Protein AF-A0A7W1MAD1-F1 (afdb_monomer_lite)

pLDDT: mean 80.18, std 12.67, range [43.59, 95.69]

Structure (mmCIF, N/CA/C/O backbone):
data_AF-A0A7W1MAD1-F1
#
_entry.id   AF-A0A7W1MAD1-F1
#
loop_
_atom_site.group_PDB
_atom_site.id
_atom_site.type_symbol
_atom_site.label_atom_id
_atom_site.label_alt_id
_atom_site.label_comp_id
_atom_site.label_asym_id
_atom_site.label_entity_id
_atom_site.label_seq_id
_atom_site.pdbx_PDB_ins_code
_atom_site.Cartn_x
_atom_site.Cartn_y
_atom_site.Cartn_z
_atom_site.occupancy
_atom_site.B_iso_or_equiv
_atom_site.auth_seq_id
_atom_site.auth_comp_id
_atom_site.auth_asym_id
_atom_site.auth_atom_id
_atom_site.pdbx_PDB_model_num
ATOM 1 N N . MET A 1 1 ? -37.599 24.604 80.674 1.00 43.59 1 MET A N 1
ATOM 2 C CA . MET A 1 1 ? -37.233 23.285 81.234 1.00 43.59 1 MET A CA 1
ATOM 3 C C . MET A 1 1 ? -36.487 22.511 80.160 1.00 43.59 1 MET A C 1
ATOM 5 O O . MET A 1 1 ? -37.098 22.167 79.159 1.00 43.59 1 MET A O 1
ATOM 9 N N . SER A 1 2 ? -35.179 22.319 80.324 1.00 50.72 2 SER A N 1
ATOM 10 C CA . SER A 1 2 ? -34.312 21.621 79.364 1.00 50.72 2 SER A CA 1
ATOM 11 C C . SER A 1 2 ? -34.081 20.190 79.841 1.00 50.72 2 SER A C 1
ATOM 13 O O . SER A 1 2 ? -33.595 19.996 80.951 1.00 50.72 2 SER A O 1
ATOM 15 N N . THR A 1 3 ? -34.426 19.193 79.030 1.00 54.03 3 THR A N 1
ATOM 16 C CA . THR A 1 3 ? -34.160 17.778 79.325 1.00 54.03 3 THR A CA 1
ATOM 17 C C . THR A 1 3 ? -32.931 17.323 78.540 1.00 54.03 3 THR A C 1
ATOM 19 O O . THR A 1 3 ? -33.016 17.097 77.332 1.00 54.03 3 THR A O 1
ATOM 22 N N . SER A 1 4 ? -31.778 17.208 79.203 1.00 56.34 4 SER A N 1
ATOM 23 C CA . SER A 1 4 ? -30.585 16.569 78.640 1.00 56.34 4 SER A CA 1
ATOM 24 C C . SER A 1 4 ? -30.685 15.051 78.818 1.00 56.34 4 SER A C 1
ATOM 26 O O . SER A 1 4 ? -30.834 14.541 79.925 1.00 56.34 4 SER A O 1
ATOM 28 N N . SER A 1 5 ? -30.635 14.317 77.707 1.00 63.31 5 SER A N 1
ATOM 29 C CA . SER A 1 5 ? -30.549 12.853 77.719 1.00 63.31 5 SER A CA 1
ATOM 30 C C . SER A 1 5 ? -29.086 12.417 77.877 1.00 63.31 5 SER A C 1
ATOM 32 O O . SER A 1 5 ? -28.214 13.019 77.247 1.00 63.31 5 SER A O 1
ATOM 34 N N . PRO A 1 6 ? -28.778 11.378 78.672 1.00 59.84 6 PRO A N 1
ATOM 35 C CA . PRO A 1 6 ? -27.414 10.883 78.803 1.00 59.84 6 PRO A CA 1
ATOM 36 C C . PRO A 1 6 ? -27.016 10.095 77.546 1.00 59.84 6 PRO A C 1
ATOM 38 O O . PRO A 1 6 ? -27.557 9.025 77.265 1.00 59.84 6 PRO A O 1
ATOM 41 N N . HIS A 1 7 ? -26.052 10.614 76.782 1.00 59.97 7 HIS A N 1
ATOM 42 C CA . HIS A 1 7 ? -25.426 9.867 75.693 1.00 59.97 7 HIS A CA 1
ATOM 43 C C . HIS A 1 7 ? -24.651 8.677 76.270 1.00 59.97 7 HIS A C 1
ATOM 45 O O . HIS A 1 7 ? -23.641 8.831 76.954 1.00 59.97 7 HIS A O 1
ATOM 51 N N . LYS A 1 8 ? -25.142 7.470 75.985 1.00 60.06 8 LYS A N 1
ATOM 52 C CA . LYS A 1 8 ? -24.477 6.207 76.301 1.00 60.06 8 LYS A CA 1
ATOM 53 C C . LYS A 1 8 ? -23.199 6.117 75.459 1.00 60.06 8 LYS A C 1
ATOM 55 O O . LYS A 1 8 ? -23.271 5.906 74.251 1.00 60.06 8 LYS A O 1
ATOM 60 N N . ALA A 1 9 ? -22.040 6.327 76.078 1.00 63.19 9 ALA A N 1
ATOM 61 C CA . ALA A 1 9 ? -20.751 6.172 75.413 1.00 63.19 9 ALA A CA 1
ATOM 62 C C . ALA A 1 9 ? -20.555 4.693 75.040 1.00 63.19 9 ALA A C 1
ATOM 64 O O . ALA A 1 9 ? -20.528 3.822 75.909 1.00 63.19 9 ALA A O 1
ATOM 65 N N . ILE A 1 10 ? -20.476 4.402 73.743 1.00 65.31 10 ILE A N 1
ATOM 66 C CA . ILE A 1 10 ? -20.225 3.055 73.224 1.00 65.31 10 ILE A CA 1
ATOM 67 C C . ILE A 1 10 ? -18.746 2.744 73.477 1.00 65.31 10 ILE A C 1
ATOM 69 O O . ILE A 1 10 ? -17.869 3.270 72.796 1.00 65.31 10 ILE A O 1
ATOM 73 N N . THR A 1 11 ? -18.459 1.927 74.491 1.00 69.06 11 THR A N 1
ATOM 74 C CA . THR A 1 11 ? -17.098 1.481 74.803 1.00 69.06 11 THR A CA 1
ATOM 75 C C . THR A 1 11 ? -16.822 0.187 74.038 1.00 69.06 11 THR A C 1
ATOM 77 O O . THR A 1 11 ? -17.198 -0.908 74.453 1.00 69.06 11 THR A O 1
ATOM 80 N N . LEU A 1 12 ? -16.223 0.314 72.853 1.00 67.12 12 LEU A N 1
ATOM 81 C CA . LEU A 1 12 ? -1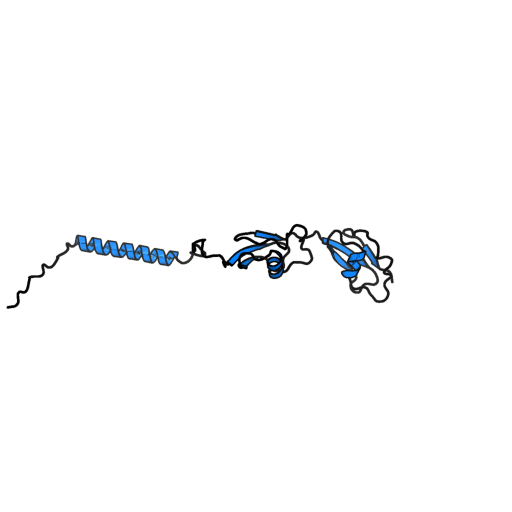5.817 -0.851 72.064 1.00 67.12 12 LEU A CA 1
ATOM 82 C C . LEU A 1 12 ? -14.696 -1.609 72.782 1.00 67.12 12 LEU A C 1
ATOM 84 O O . LEU A 1 12 ? -13.768 -1.004 73.330 1.00 67.12 12 LEU A O 1
ATOM 88 N N . LYS A 1 13 ? -14.779 -2.940 72.784 1.00 80.62 13 LYS A N 1
ATOM 89 C CA . LYS A 1 13 ? -13.772 -3.794 73.429 1.00 80.62 13 LYS A CA 1
ATOM 90 C C . LYS A 1 13 ? -12.459 -3.742 72.641 1.00 80.62 13 LYS A C 1
ATOM 92 O O . LYS A 1 13 ? -12.449 -3.532 71.431 1.00 80.62 13 LYS A O 1
ATOM 97 N N . ILE A 1 14 ? -11.334 -3.995 73.315 1.00 82.56 14 ILE A N 1
ATOM 98 C CA . ILE A 1 14 ? -9.984 -3.873 72.727 1.00 82.56 14 ILE A CA 1
ATOM 99 C C . ILE A 1 14 ? -9.816 -4.691 71.426 1.00 82.56 14 ILE A C 1
ATOM 101 O O . ILE A 1 14 ? -9.123 -4.267 70.506 1.00 82.56 14 ILE A O 1
ATOM 105 N N . HIS A 1 15 ? -10.486 -5.845 71.323 1.00 80.94 15 HIS A N 1
ATOM 106 C CA . HIS A 1 15 ? -10.438 -6.716 70.145 1.00 80.94 15 HIS A CA 1
ATOM 107 C C . HIS A 1 15 ? -11.249 -6.181 68.958 1.00 80.94 15 HIS A C 1
ATOM 109 O O . HIS A 1 15 ? -10.907 -6.470 67.816 1.00 80.94 15 HIS A O 1
ATOM 115 N N . GLU A 1 16 ? -12.285 -5.375 69.202 1.00 83.56 16 GLU A N 1
ATOM 116 C CA . GLU A 1 16 ? -13.067 -4.723 68.144 1.00 83.56 16 GLU A CA 1
ATOM 117 C C . GLU A 1 16 ? -12.243 -3.606 67.495 1.00 83.56 16 GLU A C 1
ATOM 119 O O . GLU A 1 16 ? -12.208 -3.490 66.273 1.00 83.56 16 GLU A O 1
ATOM 124 N N . TRP A 1 17 ? -11.478 -2.856 68.293 1.00 86.75 17 TRP A N 1
ATOM 125 C CA . TRP A 1 17 ? -10.500 -1.891 67.780 1.00 86.75 17 TRP A CA 1
ATOM 126 C C . TRP A 1 17 ? -9.383 -2.556 66.974 1.00 86.75 17 TRP A C 1
ATOM 128 O O . TRP A 1 17 ? -8.984 -2.036 65.931 1.00 86.75 17 TRP A O 1
ATOM 138 N N . LEU A 1 18 ? -8.916 -3.727 67.416 1.00 90.19 18 LEU A N 1
ATOM 139 C CA . LEU A 1 18 ? -7.919 -4.510 66.686 1.00 90.19 18 LEU A CA 1
ATOM 140 C C . LEU A 1 18 ? -8.473 -4.984 65.333 1.00 90.19 18 LEU A C 1
ATOM 142 O O . LEU A 1 18 ? -7.785 -4.873 64.318 1.00 90.19 18 LEU A O 1
ATOM 146 N N . ALA A 1 19 ? -9.733 -5.427 65.291 1.00 88.75 19 ALA A N 1
ATOM 147 C CA . ALA A 1 19 ? -10.401 -5.812 64.050 1.00 88.75 19 ALA A CA 1
ATOM 148 C C . ALA A 1 19 ? -10.554 -4.629 63.077 1.00 88.75 19 ALA A C 1
ATOM 150 O O . ALA A 1 19 ? -10.288 -4.778 61.885 1.00 88.75 19 ALA A O 1
ATOM 151 N N . VAL A 1 20 ? -10.919 -3.442 63.572 1.00 90.25 20 VAL A N 1
ATOM 152 C CA . VAL A 1 20 ? -11.034 -2.228 62.744 1.00 90.25 20 VAL A CA 1
ATOM 153 C C . VAL A 1 20 ? -9.672 -1.809 62.186 1.00 90.25 20 VAL 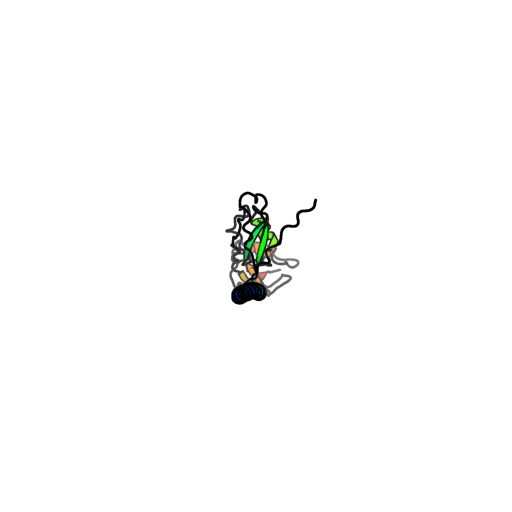A C 1
ATOM 155 O O . VA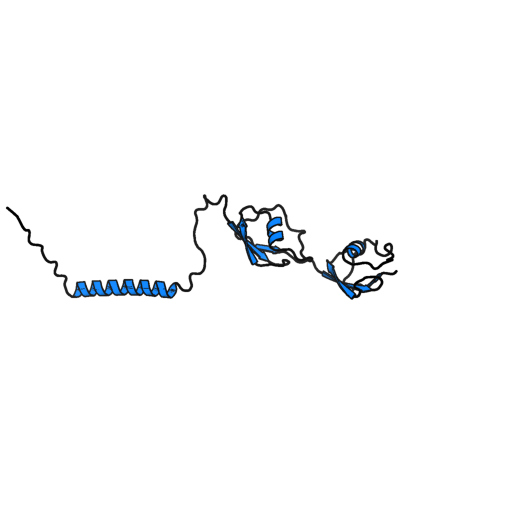L A 1 20 ? -9.561 -1.527 60.992 1.00 90.25 20 VAL A O 1
ATOM 158 N N . ALA A 1 21 ? -8.623 -1.825 63.012 1.00 92.56 21 ALA A N 1
ATOM 159 C CA . ALA A 1 21 ? -7.266 -1.508 62.571 1.00 92.56 21 ALA A CA 1
ATOM 160 C C . ALA A 1 21 ? -6.769 -2.489 61.494 1.00 92.56 21 ALA A C 1
ATOM 162 O O . ALA A 1 21 ? -6.203 -2.064 60.484 1.00 92.56 21 ALA A O 1
ATOM 163 N N . LEU A 1 22 ? -7.042 -3.788 61.667 1.00 94.19 22 LEU A N 1
ATOM 164 C CA . LEU A 1 22 ? -6.720 -4.824 60.684 1.00 94.19 22 LEU A CA 1
ATOM 165 C C . LEU A 1 22 ? -7.445 -4.579 59.351 1.00 94.19 22 LEU A C 1
ATOM 167 O O . LEU A 1 22 ? -6.839 -4.671 58.285 1.00 94.19 22 LEU A O 1
ATOM 171 N N . LEU A 1 23 ? -8.731 -4.229 59.402 1.00 94.06 23 LEU A N 1
ATOM 172 C CA . LEU A 1 23 ? -9.554 -4.018 58.212 1.00 94.06 23 LEU A CA 1
ATOM 173 C C . LEU A 1 23 ? -9.080 -2.797 57.406 1.00 94.06 23 LEU A C 1
ATOM 175 O O . LEU A 1 23 ? -8.962 -2.871 56.182 1.00 94.06 23 LEU A O 1
ATOM 179 N N . ILE A 1 24 ? -8.718 -1.705 58.088 1.00 95.44 24 ILE A N 1
ATOM 180 C CA . ILE A 1 24 ? -8.132 -0.513 57.453 1.00 95.44 24 ILE A CA 1
ATOM 181 C C . ILE A 1 24 ? -6.778 -0.848 56.814 1.00 95.44 24 ILE A C 1
ATOM 183 O O . ILE A 1 24 ? -6.523 -0.440 55.679 1.00 95.44 24 ILE A O 1
ATOM 187 N N . ALA A 1 25 ? -5.932 -1.625 57.497 1.00 95.56 25 ALA A N 1
ATOM 188 C CA . ALA A 1 25 ? -4.641 -2.049 56.959 1.00 95.56 25 ALA A CA 1
ATOM 189 C C . ALA A 1 25 ? -4.797 -2.903 55.687 1.00 95.56 25 ALA A C 1
ATOM 191 O O . ALA A 1 25 ? -4.070 -2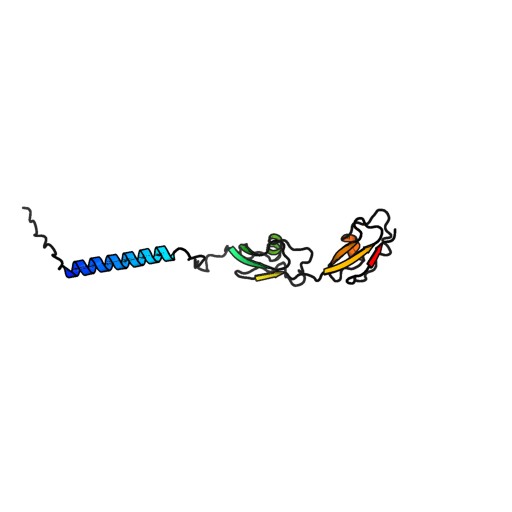.690 54.717 1.00 95.56 25 ALA A O 1
ATOM 192 N N . ILE A 1 26 ? -5.780 -3.811 55.652 1.00 95.69 26 ILE A N 1
ATOM 193 C CA . ILE A 1 26 ? -6.084 -4.637 54.472 1.00 95.69 26 ILE A CA 1
ATOM 194 C C . ILE A 1 26 ? -6.567 -3.766 53.305 1.00 95.69 26 ILE A C 1
ATOM 196 O O . ILE A 1 26 ? -6.063 -3.906 52.191 1.00 95.69 26 ILE A O 1
ATOM 200 N N . LEU A 1 27 ? -7.494 -2.833 53.542 1.00 95.00 27 LEU A N 1
ATOM 201 C CA . LEU A 1 27 ? -7.981 -1.917 52.500 1.00 95.00 27 LEU A CA 1
ATOM 202 C C . LEU A 1 27 ? -6.866 -1.012 51.953 1.00 95.00 27 LEU A C 1
ATOM 204 O O . LEU A 1 27 ? -6.791 -0.779 50.742 1.00 95.00 27 LEU A O 1
ATOM 208 N N . GLY A 1 28 ? -5.980 -0.536 52.832 1.00 94.81 28 GLY A N 1
ATOM 209 C CA . GLY A 1 28 ? -4.800 0.240 52.457 1.00 94.81 28 GLY A CA 1
ATOM 210 C C . GLY A 1 28 ? -3.811 -0.576 51.625 1.00 94.81 28 GLY A C 1
ATOM 211 O O . GLY A 1 28 ? -3.374 -0.113 50.573 1.00 94.81 28 GLY A O 1
ATOM 212 N N . ALA A 1 29 ? -3.518 -1.812 52.037 1.00 92.94 29 ALA A N 1
ATOM 213 C CA . ALA A 1 29 ? -2.636 -2.718 51.305 1.00 92.94 29 ALA A CA 1
ATOM 214 C C . ALA A 1 29 ? -3.203 -3.074 49.924 1.00 92.94 29 ALA A C 1
ATOM 216 O O . ALA A 1 29 ? -2.469 -3.018 48.942 1.00 92.94 29 ALA A O 1
ATOM 217 N N . LEU A 1 30 ? -4.507 -3.355 49.820 1.00 92.00 30 LEU A N 1
ATOM 218 C CA . LEU A 1 30 ? -5.176 -3.605 48.539 1.00 92.00 30 LEU A CA 1
ATOM 219 C C . LEU A 1 30 ? -5.121 -2.380 47.620 1.00 92.00 30 LEU A C 1
ATOM 221 O O . LEU A 1 30 ? -4.818 -2.514 46.436 1.00 92.00 30 LEU A O 1
ATOM 225 N N . SER A 1 31 ? -5.352 -1.183 48.165 1.00 87.00 31 SER A N 1
ATOM 226 C CA . SER A 1 31 ? -5.254 0.065 47.400 1.00 87.00 31 SER A CA 1
ATOM 227 C C . SER A 1 31 ? -3.821 0.313 46.923 1.00 87.00 31 SER A C 1
ATOM 229 O O . SER A 1 31 ? -3.605 0.596 45.748 1.00 87.00 31 SER A O 1
ATOM 231 N N . MET A 1 32 ? -2.827 0.140 47.797 1.00 88.25 32 MET A N 1
ATOM 232 C CA . MET A 1 32 ? -1.407 0.293 47.465 1.00 88.25 32 MET A CA 1
ATOM 233 C C . MET A 1 32 ? -0.956 -0.733 46.415 1.00 88.25 32 MET A C 1
ATOM 235 O O . MET A 1 32 ? -0.292 -0.372 45.445 1.00 88.25 32 MET A O 1
ATOM 239 N N . MET A 1 33 ? -1.378 -1.993 46.552 1.00 86.31 33 MET A N 1
ATOM 240 C CA . MET A 1 33 ? -1.124 -3.055 45.574 1.00 86.31 33 MET A CA 1
ATOM 241 C C . MET A 1 33 ? -1.749 -2.711 44.215 1.00 86.31 33 MET A C 1
ATOM 243 O O . MET A 1 33 ? -1.114 -2.898 43.176 1.00 86.31 33 MET A O 1
ATOM 247 N N . ALA A 1 34 ? -2.962 -2.148 44.210 1.00 80.62 34 ALA A N 1
ATOM 248 C CA . ALA A 1 34 ? -3.618 -1.675 42.995 1.00 80.62 34 ALA A CA 1
ATOM 249 C C . ALA A 1 34 ? -2.852 -0.515 42.341 1.00 80.62 34 ALA A C 1
ATOM 251 O O . ALA A 1 34 ? -2.727 -0.488 41.122 1.00 80.62 34 ALA A O 1
ATOM 252 N N . TYR A 1 35 ? -2.289 0.417 43.116 1.00 84.56 35 TYR A N 1
ATOM 253 C CA . TYR A 1 35 ? -1.458 1.501 42.577 1.00 84.56 35 TYR A CA 1
ATOM 254 C C . TYR A 1 35 ? -0.121 1.011 42.015 1.00 84.56 35 TYR A C 1
ATOM 256 O O . TYR A 1 35 ? 0.296 1.482 40.958 1.00 84.56 35 TYR A O 1
ATOM 264 N N . LEU A 1 36 ? 0.524 0.045 42.670 1.00 79.38 36 LEU A N 1
ATOM 265 C CA . LEU A 1 36 ? 1.800 -0.523 42.218 1.00 79.38 36 LEU A CA 1
ATOM 266 C C . LEU A 1 36 ? 1.640 -1.401 40.967 1.00 79.38 36 LEU A C 1
ATOM 268 O O . LEU A 1 36 ? 2.529 -1.442 40.122 1.00 79.38 36 LEU A O 1
ATOM 272 N N . THR A 1 37 ? 0.488 -2.053 40.803 1.00 74.25 37 THR A N 1
ATOM 273 C CA . THR A 1 37 ? 0.146 -2.826 39.592 1.00 74.25 37 THR A CA 1
ATOM 274 C C . THR A 1 37 ? -0.427 -1.962 38.461 1.00 74.25 37 THR A C 1
ATOM 276 O O . THR A 1 37 ? -0.463 -2.394 37.309 1.00 74.25 37 THR A O 1
ATOM 279 N N . LYS A 1 38 ? -0.792 -0.699 38.733 1.00 61.94 38 LYS A N 1
ATOM 280 C CA . LYS A 1 38 ? -1.310 0.263 37.738 1.00 61.94 38 LYS A CA 1
ATOM 281 C C . LYS A 1 38 ? -0.259 0.765 36.734 1.00 61.94 38 LYS A C 1
ATOM 283 O O . LYS A 1 38 ? -0.573 1.612 35.904 1.00 61.94 38 LYS A O 1
ATOM 288 N N . GLY A 1 39 ? 0.969 0.246 36.783 1.00 54.75 39 GLY A N 1
ATOM 289 C CA . GLY A 1 39 ? 2.052 0.565 35.850 1.00 54.75 39 GLY A CA 1
ATOM 290 C C . GLY A 1 39 ? 2.013 -0.182 34.510 1.00 54.75 39 GLY A C 1
ATOM 291 O O . GLY A 1 39 ? 2.905 0.026 33.692 1.00 54.75 39 GLY A O 1
ATOM 292 N N . SER A 1 40 ? 1.031 -1.059 34.254 1.00 56.25 40 SER A N 1
ATOM 293 C CA . SER A 1 40 ? 0.985 -1.843 32.999 1.00 56.25 40 SER A CA 1
ATOM 294 C C . SER A 1 40 ? -0.416 -2.127 32.445 1.00 56.25 40 SER A C 1
ATOM 296 O O . SER A 1 40 ? -0.574 -3.022 31.622 1.00 56.25 40 SER A O 1
ATOM 298 N N . VAL A 1 41 ? -1.440 -1.355 32.829 1.00 55.16 41 VAL A N 1
ATOM 299 C CA . VAL A 1 41 ? -2.747 -1.408 32.144 1.00 55.16 41 VAL A CA 1
ATOM 300 C C . VAL A 1 41 ? -2.695 -0.483 30.927 1.00 55.16 41 VAL A C 1
ATOM 302 O O . VAL A 1 41 ? -3.274 0.605 30.908 1.00 55.16 41 VAL A O 1
ATOM 305 N N . GLY A 1 42 ? -1.908 -0.901 29.937 1.00 50.88 42 GLY A N 1
ATOM 306 C CA . GLY A 1 42 ? -2.021 -0.408 28.573 1.00 50.88 42 GLY A CA 1
ATOM 307 C C . GLY A 1 42 ? -3.306 -0.944 27.944 1.00 50.88 42 GLY A C 1
ATOM 308 O O . GLY A 1 42 ? -3.612 -2.121 28.080 1.00 50.88 42 GLY A O 1
ATOM 309 N N . GLU A 1 43 ? -4.027 -0.041 27.280 1.00 55.53 43 GLU A N 1
ATOM 310 C CA . GLU A 1 43 ? -5.036 -0.303 26.242 1.00 55.53 43 GLU A CA 1
ATOM 311 C C . GLU A 1 43 ? -6.288 -1.106 26.643 1.00 55.53 43 GLU A C 1
ATOM 313 O O . GLU A 1 43 ? -6.307 -2.309 26.846 1.00 55.53 43 GLU A O 1
ATOM 318 N N . GLN A 1 44 ? -7.396 -0.381 26.808 1.00 56.31 44 GLN A N 1
ATOM 319 C CA . GLN A 1 44 ? -8.508 -0.365 25.841 1.00 56.31 44 GLN A CA 1
ATOM 320 C C . GLN A 1 44 ? -9.554 -1.455 26.114 1.00 56.31 44 GLN A C 1
ATOM 322 O O . GLN A 1 44 ? -9.684 -2.432 25.392 1.00 56.31 44 GLN A O 1
ATOM 327 N N . ASP A 1 45 ? -10.425 -1.188 27.085 1.00 51.12 45 ASP A N 1
ATOM 328 C CA . ASP A 1 45 ? -11.815 -1.629 26.974 1.00 51.12 45 ASP A CA 1
ATOM 329 C C . ASP A 1 45 ? -12.734 -0.529 27.510 1.00 51.12 45 ASP A C 1
ATOM 331 O O . ASP A 1 45 ? -13.242 -0.553 28.628 1.00 51.12 45 ASP A O 1
ATOM 335 N N . ARG A 1 46 ? -12.879 0.535 26.713 1.00 54.91 46 ARG A N 1
ATOM 336 C CA . ARG A 1 46 ? -14.058 1.394 26.821 1.00 54.91 46 ARG A CA 1
ATOM 337 C C . ARG A 1 46 ? -15.113 0.791 25.914 1.00 54.91 46 ARG A C 1
ATOM 339 O O . ARG A 1 46 ? -15.234 1.165 24.746 1.00 54.91 46 ARG A O 1
ATOM 346 N N . SER A 1 47 ? -15.863 -0.146 26.470 1.00 58.06 47 SER A N 1
ATOM 347 C CA . SER A 1 47 ? -17.076 -0.705 25.893 1.00 58.06 47 SER A CA 1
ATOM 348 C C . SER A 1 47 ? -18.113 0.421 25.760 1.00 58.06 47 SER A C 1
ATOM 350 O O . SER A 1 47 ? -18.907 0.694 26.657 1.00 58.06 47 SER A O 1
ATOM 352 N N . MET A 1 48 ? -18.057 1.152 24.646 1.00 55.38 48 MET A N 1
ATOM 353 C CA . MET A 1 48 ? -19.083 2.121 24.269 1.00 55.38 48 MET A CA 1
ATOM 354 C C . MET A 1 48 ? -20.279 1.364 23.668 1.00 55.38 48 MET A C 1
ATOM 356 O O . MET A 1 48 ? -20.074 0.456 22.858 1.00 55.38 48 MET A O 1
ATOM 360 N N . PRO A 1 49 ? -21.528 1.714 24.026 1.00 52.06 49 PRO A N 1
ATOM 361 C CA . PRO A 1 49 ? -22.711 1.033 23.515 1.00 52.06 49 PRO A CA 1
ATOM 362 C C . PRO A 1 49 ? -22.804 1.163 21.987 1.00 52.06 49 PRO A C 1
ATOM 364 O O . PRO A 1 49 ? -22.771 2.261 21.425 1.00 52.06 49 PRO A O 1
ATOM 367 N N . ALA A 1 50 ? -22.952 0.015 21.320 1.00 54.50 50 ALA A N 1
ATOM 368 C CA . ALA A 1 50 ? -22.898 -0.166 19.865 1.00 54.50 50 ALA A CA 1
ATOM 369 C C . ALA A 1 50 ? -23.933 0.651 19.057 1.00 54.50 50 ALA A C 1
ATOM 371 O O . ALA A 1 50 ? -23.819 0.764 17.840 1.00 54.50 50 ALA A O 1
ATOM 372 N N . PHE A 1 51 ? -24.920 1.257 19.717 1.00 52.28 51 PHE A N 1
ATOM 373 C CA . PHE A 1 51 ? -25.992 2.031 19.089 1.00 52.28 51 PHE A CA 1
ATOM 374 C C . PHE A 1 51 ? -25.615 3.496 18.769 1.00 52.28 51 PHE A C 1
ATOM 376 O O . PHE A 1 51 ? -26.201 4.086 17.866 1.00 52.28 51 PHE A O 1
ATOM 383 N N . LEU A 1 52 ? -24.605 4.087 19.425 1.00 52.31 52 LEU A N 1
ATOM 384 C CA . LEU A 1 52 ? -24.256 5.511 19.235 1.00 52.31 52 LEU A CA 1
ATOM 385 C C . LEU A 1 52 ? -23.181 5.778 18.158 1.00 52.31 52 LEU A C 1
ATOM 387 O O . LEU A 1 52 ? -22.805 6.923 17.930 1.00 52.31 52 LEU A O 1
ATOM 391 N N . SER A 1 53 ? -22.679 4.750 17.464 1.00 50.69 53 SER A N 1
ATOM 392 C CA . SER A 1 53 ? -21.514 4.861 16.562 1.00 50.69 53 SER A CA 1
ATOM 393 C C . SER A 1 53 ? -21.855 4.949 15.069 1.00 50.69 53 SER A C 1
ATOM 395 O O . SER A 1 53 ? -21.140 4.393 14.234 1.00 50.69 53 SER A O 1
ATOM 397 N N . LYS A 1 54 ? -22.891 5.709 14.687 1.00 53.25 54 LYS A N 1
ATOM 398 C CA . LYS A 1 54 ? -23.101 6.071 13.264 1.00 53.25 54 LYS A CA 1
ATOM 399 C C . LYS A 1 54 ? -21.974 6.972 12.706 1.00 53.25 54 LYS A C 1
ATOM 401 O O . LYS A 1 54 ? -21.899 7.199 11.505 1.00 53.25 54 LYS A O 1
ATOM 406 N N . SER A 1 55 ? -21.062 7.415 13.571 1.00 56.91 55 SER A N 1
ATOM 407 C CA . SER A 1 55 ? -19.851 8.194 13.285 1.00 56.91 55 SER A CA 1
ATOM 408 C C . SER A 1 55 ? -18.654 7.693 14.120 1.00 56.91 55 SER A C 1
ATOM 410 O O . SER A 1 55 ? -17.887 8.468 14.685 1.00 56.91 55 SER A O 1
ATOM 412 N N . GLY A 1 56 ? -18.499 6.369 14.241 1.00 72.19 56 GLY A N 1
ATOM 413 C CA . GLY A 1 56 ? -17.351 5.759 14.922 1.00 72.19 56 GLY A CA 1
ATOM 414 C C . GLY A 1 56 ? -16.067 5.819 14.086 1.00 72.19 56 GLY A C 1
ATOM 415 O O . GLY A 1 56 ? -16.115 5.676 12.865 1.00 72.19 56 GLY A O 1
ATOM 416 N N . LYS A 1 57 ? -14.909 5.995 14.734 1.00 84.12 57 LYS A N 1
ATOM 417 C CA . LYS A 1 57 ? -13.614 5.690 14.108 1.00 84.12 57 LYS A CA 1
ATOM 418 C C . LYS A 1 57 ? -13.405 4.172 14.111 1.00 84.12 57 LYS A C 1
ATOM 420 O O . LYS A 1 57 ? -13.719 3.499 15.092 1.00 84.12 57 LYS A O 1
ATOM 425 N N . ILE A 1 58 ? -12.896 3.641 13.011 1.00 88.50 58 ILE A N 1
ATOM 426 C CA . ILE A 1 58 ? -12.478 2.258 12.843 1.00 88.50 58 ILE A CA 1
ATOM 427 C C . ILE A 1 58 ? -10.959 2.176 12.877 1.00 88.50 58 ILE A C 1
ATOM 429 O O . ILE A 1 58 ? -10.261 3.069 12.407 1.00 88.50 58 ILE A O 1
ATOM 433 N N . GLU A 1 59 ? -10.470 1.079 13.424 1.00 89.50 59 GLU A N 1
ATOM 434 C CA . GLU A 1 59 ? -9.065 0.708 13.386 1.00 89.50 59 GLU A CA 1
ATOM 435 C C . GLU A 1 59 ? -8.834 -0.233 12.200 1.00 89.50 59 GLU A C 1
ATOM 437 O O . GLU A 1 59 ? -9.609 -1.179 12.000 1.00 89.50 59 GLU A O 1
ATOM 442 N N . VAL A 1 60 ? -7.804 0.049 11.404 1.00 91.06 60 VAL A N 1
ATOM 443 C CA . VAL A 1 60 ? -7.399 -0.755 10.245 1.00 91.06 60 VAL A CA 1
ATOM 444 C C . VAL A 1 60 ? -5.885 -0.922 10.269 1.00 91.06 60 VAL A C 1
ATOM 446 O O . VAL A 1 60 ? -5.161 0.070 10.289 1.00 91.06 60 VAL A O 1
ATOM 449 N N . LEU A 1 61 ? -5.409 -2.165 10.227 1.00 92.38 61 LEU A N 1
ATOM 450 C CA . LEU A 1 61 ? -3.986 -2.482 10.102 1.00 92.38 61 LEU A CA 1
ATOM 451 C C . LEU A 1 61 ? -3.629 -2.604 8.619 1.00 92.38 61 LEU A C 1
ATOM 453 O O . LEU A 1 61 ? -4.272 -3.370 7.898 1.00 92.38 61 LEU A O 1
ATOM 457 N N . ILE A 1 62 ? -2.631 -1.854 8.161 1.00 93.00 62 ILE A N 1
ATOM 458 C CA . ILE A 1 62 ? -2.169 -1.854 6.771 1.00 93.00 62 ILE A CA 1
ATOM 459 C C . ILE A 1 62 ? -0.737 -2.372 6.720 1.00 93.00 62 ILE A C 1
ATOM 461 O O . ILE A 1 62 ? 0.149 -1.844 7.389 1.00 93.00 62 ILE A O 1
ATOM 465 N N . GLU A 1 63 ? -0.510 -3.382 5.889 1.00 92.44 63 GLU A N 1
ATOM 466 C CA . GLU A 1 63 ? 0.781 -4.054 5.744 1.00 92.44 63 GLU A CA 1
ATOM 467 C C . GLU A 1 63 ? 1.097 -4.327 4.267 1.00 92.44 63 GLU A C 1
ATOM 469 O O . GLU A 1 63 ? 0.218 -4.282 3.399 1.00 92.44 63 GLU A O 1
ATOM 474 N N . GLY A 1 64 ? 2.360 -4.644 3.977 1.00 91.12 64 GLY A N 1
ATOM 475 C CA . GLY A 1 64 ? 2.807 -5.090 2.658 1.00 91.12 64 GLY A CA 1
ATOM 476 C C . GLY A 1 64 ? 3.437 -3.983 1.810 1.00 91.12 64 GLY A C 1
ATOM 477 O O . GLY A 1 64 ? 4.299 -3.248 2.283 1.00 91.12 64 GLY A O 1
ATOM 478 N N . ALA A 1 65 ? 3.047 -3.901 0.535 1.00 91.25 65 ALA A N 1
ATOM 479 C CA . ALA A 1 65 ? 3.627 -3.025 -0.488 1.00 91.25 65 ALA A CA 1
ATOM 480 C C . ALA A 1 65 ? 3.196 -1.547 -0.347 1.00 91.25 65 ALA A C 1
ATOM 482 O O . ALA A 1 65 ? 2.687 -0.930 -1.290 1.00 91.25 65 ALA A O 1
ATOM 483 N N . VAL A 1 66 ? 3.382 -0.988 0.844 1.00 93.19 66 VAL A N 1
ATOM 484 C CA . VAL A 1 66 ? 3.058 0.395 1.212 1.00 93.19 66 VAL A CA 1
ATOM 485 C C . VAL A 1 66 ? 4.287 1.078 1.803 1.00 93.19 66 VAL A C 1
ATOM 487 O O . VAL A 1 66 ? 5.157 0.417 2.363 1.00 93.19 66 VAL A O 1
ATOM 490 N N . ILE A 1 67 ? 4.371 2.399 1.664 1.00 91.50 67 ILE A N 1
ATOM 491 C CA . ILE A 1 67 ? 5.476 3.199 2.208 1.00 91.50 67 ILE A CA 1
ATOM 492 C C . ILE A 1 67 ? 5.350 3.289 3.728 1.00 91.50 67 ILE A C 1
ATOM 494 O O . ILE A 1 67 ? 6.339 3.128 4.436 1.00 91.50 67 ILE A O 1
ATOM 498 N N . ASN A 1 68 ? 4.131 3.515 4.224 1.00 90.81 68 ASN A N 1
ATOM 499 C CA . ASN A 1 68 ? 3.855 3.661 5.648 1.00 90.81 68 ASN A CA 1
ATOM 500 C C . ASN A 1 68 ? 2.946 2.513 6.117 1.00 90.81 68 ASN A C 1
ATOM 502 O O . ASN A 1 68 ? 1.721 2.636 6.067 1.00 90.81 68 ASN A O 1
ATOM 506 N N . PRO A 1 69 ? 3.513 1.364 6.522 1.00 92.62 69 PRO A N 1
ATOM 507 C CA . PRO A 1 69 ? 2.741 0.310 7.165 1.00 92.62 69 PRO A CA 1
ATOM 508 C C . PRO A 1 69 ? 2.388 0.699 8.606 1.00 92.62 69 PRO A C 1
ATOM 510 O O . PRO A 1 69 ? 3.096 1.473 9.252 1.00 92.62 69 PRO A O 1
ATOM 513 N N . GLY A 1 70 ? 1.305 0.126 9.125 1.00 91.56 70 GLY A N 1
ATOM 514 C CA . GLY A 1 70 ? 0.892 0.302 10.513 1.00 91.56 70 GLY A CA 1
ATOM 515 C C . GLY A 1 70 ? -0.617 0.394 10.697 1.00 91.56 70 GLY A C 1
ATOM 516 O O . GLY A 1 70 ? -1.406 0.153 9.780 1.00 91.56 70 GLY A O 1
ATOM 517 N N . THR A 1 71 ? -1.015 0.735 11.918 1.00 90.75 71 THR A N 1
ATOM 518 C CA . THR A 1 71 ? -2.418 0.848 12.319 1.00 90.75 71 THR A CA 1
ATOM 519 C C . THR A 1 71 ? -2.938 2.268 12.116 1.00 90.75 71 THR A C 1
ATOM 521 O O . THR A 1 71 ? -2.363 3.236 12.613 1.00 90.75 71 THR A O 1
ATOM 524 N N . TYR A 1 72 ? -4.072 2.389 11.429 1.00 89.75 72 TYR A N 1
ATOM 525 C CA . TYR A 1 72 ? -4.730 3.652 11.116 1.00 89.75 72 TYR A CA 1
ATOM 526 C C . TYR A 1 72 ? -6.104 3.751 11.781 1.00 89.75 72 TYR A C 1
ATOM 528 O O . TYR A 1 72 ? -6.902 2.813 11.746 1.00 89.75 72 TYR A O 1
ATOM 536 N N . TYR A 1 73 ? -6.404 4.933 12.325 1.00 90.19 73 TYR A N 1
ATOM 537 C CA . TYR A 1 73 ? -7.692 5.268 12.935 1.00 90.19 73 TYR A CA 1
ATOM 538 C C . TYR A 1 73 ? -8.501 6.168 12.001 1.00 90.19 73 TYR A C 1
ATOM 540 O O . TYR A 1 73 ? -8.263 7.373 11.909 1.00 90.19 73 TYR A O 1
ATOM 548 N N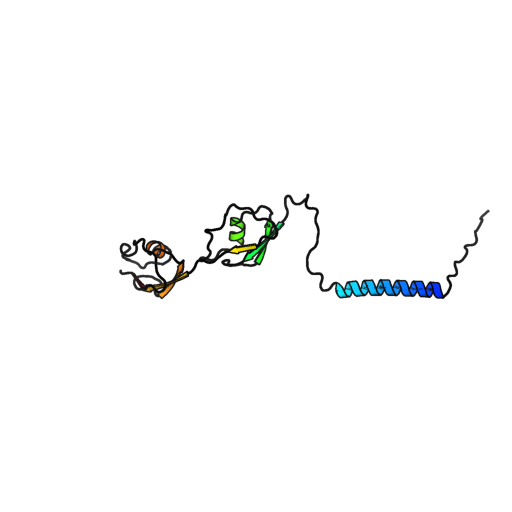 . LEU A 1 74 ? -9.464 5.578 11.302 1.00 89.00 74 LEU A N 1
ATOM 549 C CA . LEU A 1 74 ? -10.152 6.181 10.158 1.00 89.00 74 LEU A CA 1
ATOM 550 C C . LEU A 1 74 ? -11.656 6.291 10.415 1.00 89.00 74 LEU A C 1
ATOM 552 O O . LEU A 1 74 ? -12.175 5.564 11.253 1.00 89.00 74 LEU A O 1
ATOM 556 N N . PRO A 1 75 ? -12.403 7.173 9.737 1.00 88.38 75 PRO A N 1
ATOM 557 C CA . PRO A 1 75 ? -13.858 7.194 9.868 1.00 88.38 75 PRO A CA 1
ATOM 558 C C . PRO A 1 75 ? -14.485 5.877 9.381 1.00 88.38 75 PRO A C 1
ATOM 560 O O . PRO A 1 75 ? -14.058 5.294 8.383 1.00 88.38 75 PRO A O 1
ATOM 563 N N . SER A 1 76 ? -15.516 5.400 10.083 1.00 84.94 76 SER A N 1
ATOM 564 C CA . SER A 1 76 ? -16.296 4.235 9.653 1.00 84.94 76 SER A CA 1
ATOM 565 C C . SER A 1 76 ? -16.915 4.470 8.276 1.00 84.94 76 SER A C 1
ATOM 567 O O . SER A 1 76 ? -17.414 5.557 7.988 1.00 84.94 76 SER A O 1
ATOM 569 N N . GLY A 1 77 ? -16.885 3.445 7.423 1.00 83.69 77 GLY A N 1
ATOM 570 C CA . GLY A 1 77 ? -17.401 3.533 6.056 1.00 83.69 77 GLY A CA 1
ATOM 571 C C . GLY A 1 77 ? -16.445 4.181 5.051 1.00 83.69 77 GLY A C 1
ATOM 572 O O . GLY A 1 77 ? -16.845 4.385 3.905 1.00 83.69 77 GLY A O 1
ATOM 573 N N . ILE A 1 78 ? -15.196 4.471 5.440 1.00 89.06 78 ILE A N 1
ATOM 574 C CA . ILE A 1 78 ? -14.158 4.929 4.508 1.00 89.06 78 ILE A CA 1
ATOM 575 C C . ILE A 1 78 ? -13.906 3.892 3.403 1.00 89.06 78 ILE A C 1
ATOM 577 O O . ILE A 1 78 ? -13.933 2.675 3.641 1.00 89.06 78 ILE A O 1
ATOM 581 N N . ALA A 1 79 ? -13.670 4.378 2.185 1.00 91.31 79 ALA A N 1
ATOM 582 C CA . ALA A 1 79 ? -13.383 3.532 1.038 1.00 91.31 79 ALA A CA 1
ATOM 583 C C . ALA A 1 79 ? -11.935 3.026 1.073 1.00 91.31 79 ALA A C 1
ATOM 585 O O . ALA A 1 79 ? -11.016 3.748 1.459 1.00 91.31 79 ALA A O 1
ATOM 586 N N . MET A 1 80 ? -11.718 1.799 0.592 1.00 91.00 80 MET A N 1
ATOM 587 C CA . MET A 1 80 ? -10.386 1.193 0.473 1.00 91.00 80 MET A CA 1
ATOM 588 C C . MET A 1 80 ? -9.391 2.106 -0.259 1.00 91.00 80 MET A C 1
ATOM 590 O O . MET A 1 80 ? -8.241 2.216 0.155 1.00 91.00 80 MET A O 1
ATOM 594 N N . LYS A 1 81 ? -9.831 2.784 -1.327 1.00 91.88 81 LYS A N 1
ATOM 595 C CA . LYS A 1 81 ? -8.994 3.724 -2.088 1.00 91.88 81 LYS A CA 1
ATOM 596 C C . LYS A 1 81 ? -8.361 4.795 -1.196 1.00 91.88 81 LYS A C 1
ATOM 598 O O . LYS A 1 81 ? -7.160 5.026 -1.293 1.00 91.88 81 LYS A O 1
ATOM 603 N N . ASP A 1 82 ? -9.162 5.428 -0.347 1.00 91.06 82 ASP A N 1
ATOM 604 C CA . ASP A 1 82 ? -8.708 6.545 0.484 1.00 91.06 82 ASP A CA 1
ATOM 605 C C . ASP A 1 82 ? -7.716 6.056 1.541 1.00 91.06 82 ASP A C 1
ATOM 607 O O . ASP A 1 82 ? -6.715 6.708 1.820 1.00 91.06 82 ASP A O 1
ATOM 611 N N . VAL A 1 83 ? -7.937 4.849 2.059 1.00 90.81 83 VAL A N 1
ATOM 612 C CA . VAL A 1 83 ? -7.036 4.203 3.020 1.00 90.81 83 VAL A CA 1
ATOM 613 C C . VAL A 1 83 ? -5.682 3.872 2.399 1.00 90.81 83 VAL A C 1
ATOM 615 O O . VAL A 1 83 ? -4.644 4.187 2.976 1.00 90.81 83 VAL A O 1
ATOM 618 N N . LEU A 1 84 ? -5.673 3.299 1.194 1.00 91.25 84 LEU A N 1
ATOM 619 C CA . LEU A 1 84 ? -4.433 3.017 0.466 1.00 91.25 84 LEU A CA 1
ATOM 620 C C . LEU A 1 84 ? -3.688 4.299 0.068 1.00 91.25 84 LEU A C 1
ATOM 622 O O . LEU A 1 84 ? -2.461 4.304 0.004 1.00 91.25 84 LEU A O 1
ATOM 626 N N . MET A 1 85 ? -4.418 5.389 -0.175 1.00 90.38 85 MET A N 1
ATOM 627 C CA . MET A 1 85 ? -3.828 6.698 -0.449 1.00 90.38 85 MET A CA 1
ATOM 628 C C . MET A 1 85 ? -3.107 7.262 0.783 1.00 90.38 85 MET A C 1
ATOM 630 O O . MET A 1 85 ? -2.012 7.799 0.642 1.00 90.38 85 MET A O 1
ATOM 634 N N . LEU A 1 86 ? -3.671 7.082 1.984 1.00 89.44 86 LEU A N 1
ATOM 635 C CA . LEU A 1 86 ? -3.028 7.472 3.246 1.00 89.44 86 LEU A CA 1
ATOM 636 C C . LEU A 1 86 ? -1.771 6.642 3.544 1.00 89.44 86 LEU A C 1
ATOM 638 O O . LEU A 1 86 ? -0.763 7.196 3.978 1.00 89.44 86 LEU A O 1
ATOM 642 N N . ALA A 1 87 ? -1.816 5.333 3.282 1.00 90.12 87 ALA A N 1
ATOM 643 C CA . ALA A 1 87 ? -0.668 4.440 3.466 1.00 90.12 87 ALA A CA 1
ATOM 644 C C . ALA A 1 87 ? 0.464 4.678 2.446 1.00 90.12 87 ALA A C 1
ATOM 646 O O . ALA A 1 87 ? 1.610 4.312 2.705 1.00 90.12 87 ALA A O 1
ATOM 647 N N . GLN A 1 88 ? 0.136 5.319 1.317 1.00 91.75 88 GLN A N 1
ATOM 648 C CA . GLN A 1 88 ? 0.968 5.517 0.128 1.00 91.75 88 GLN A CA 1
ATOM 649 C C . GLN A 1 88 ? 1.491 4.198 -0.460 1.00 91.75 88 GLN A C 1
ATOM 651 O O . GLN A 1 88 ? 2.274 3.467 0.138 1.00 91.75 88 GLN A O 1
ATOM 656 N N . LEU A 1 89 ? 1.070 3.881 -1.680 1.00 90.38 89 LEU A N 1
ATOM 657 C CA . LEU A 1 89 ? 1.438 2.631 -2.338 1.00 90.38 89 LEU A CA 1
ATOM 658 C C . LEU A 1 89 ? 2.851 2.689 -2.920 1.00 90.38 89 LEU A C 1
ATOM 660 O O . LEU A 1 89 ? 3.243 3.691 -3.517 1.00 90.38 89 LEU A O 1
ATOM 664 N N . LEU A 1 90 ? 3.580 1.577 -2.834 1.00 88.75 90 LEU A N 1
ATOM 665 C CA . LEU A 1 90 ? 4.839 1.430 -3.559 1.00 88.75 90 LEU A CA 1
ATOM 666 C C . LEU A 1 90 ? 4.589 1.228 -5.071 1.00 88.75 90 LEU A C 1
ATOM 668 O O . LEU A 1 90 ? 3.550 0.684 -5.460 1.00 88.75 90 LEU A O 1
ATOM 672 N N . PRO A 1 91 ? 5.547 1.580 -5.954 1.00 81.94 91 PRO A N 1
ATOM 673 C CA . PRO A 1 91 ? 5.417 1.380 -7.406 1.00 81.94 91 PRO A CA 1
ATOM 674 C C . PRO A 1 91 ? 5.188 -0.084 -7.809 1.00 81.94 91 PRO A C 1
ATOM 676 O O . PRO A 1 91 ? 4.557 -0.388 -8.826 1.00 81.94 91 PRO A O 1
ATOM 679 N N . ASN A 1 92 ? 5.686 -1.010 -6.991 1.00 83.88 92 ASN A N 1
ATOM 680 C CA . ASN A 1 92 ? 5.499 -2.440 -7.168 1.00 83.88 92 ASN A CA 1
ATOM 681 C C . ASN A 1 92 ? 4.199 -2.962 -6.532 1.00 83.88 92 ASN A C 1
ATOM 683 O O . ASN A 1 92 ? 3.964 -4.156 -6.629 1.00 83.88 92 ASN A O 1
ATOM 687 N N . ALA A 1 93 ? 3.331 -2.150 -5.927 1.00 89.00 93 ALA A N 1
ATOM 688 C CA . ALA A 1 93 ? 2.089 -2.640 -5.326 1.00 89.00 93 ALA A CA 1
ATOM 689 C C . ALA A 1 93 ? 1.129 -3.249 -6.371 1.00 89.00 93 ALA A C 1
ATOM 691 O O . ALA A 1 93 ? 0.936 -2.719 -7.477 1.00 89.00 93 ALA A O 1
ATOM 692 N N . ASP A 1 94 ? 0.504 -4.378 -6.025 1.00 89.12 94 ASP A N 1
ATOM 693 C CA . ASP A 1 94 ? -0.491 -5.065 -6.847 1.00 89.12 94 ASP A CA 1
ATOM 694 C C . ASP A 1 94 ? -1.917 -4.843 -6.334 1.00 89.12 94 ASP A C 1
ATOM 696 O O . ASP A 1 94 ? -2.391 -5.486 -5.399 1.00 89.12 94 ASP A O 1
ATOM 700 N N . LEU A 1 95 ? -2.637 -3.952 -7.015 1.00 88.50 95 LEU A N 1
ATOM 701 C CA . LEU A 1 95 ? -4.017 -3.601 -6.686 1.00 88.50 95 LEU A CA 1
ATOM 702 C C . LEU A 1 95 ? -5.065 -4.421 -7.445 1.00 88.50 95 LEU A C 1
ATOM 704 O O . LEU A 1 95 ? -6.257 -4.204 -7.248 1.00 88.50 95 LEU A O 1
ATOM 708 N N . ARG A 1 96 ? -4.671 -5.363 -8.315 1.00 86.50 96 ARG A N 1
ATOM 709 C CA . ARG A 1 96 ? -5.611 -6.053 -9.228 1.00 86.50 96 ARG A CA 1
ATOM 710 C C . ARG A 1 96 ? -6.727 -6.816 -8.516 1.00 86.50 96 ARG A C 1
ATOM 712 O O . ARG A 1 96 ? -7.766 -7.072 -9.111 1.00 86.50 96 ARG A O 1
ATOM 719 N N . ARG A 1 97 ? -6.492 -7.211 -7.264 1.00 84.25 97 ARG A N 1
ATOM 720 C CA . ARG A 1 97 ? -7.436 -7.973 -6.434 1.00 84.25 97 ARG A CA 1
ATOM 721 C C . ARG A 1 97 ? -8.234 -7.100 -5.465 1.00 84.25 97 ARG A C 1
ATOM 723 O O . ARG A 1 97 ? -9.096 -7.618 -4.762 1.00 84.25 97 ARG A O 1
ATOM 730 N N . PHE A 1 98 ? -7.954 -5.800 -5.407 1.00 86.62 98 PHE A N 1
ATOM 731 C CA . PHE A 1 98 ? -8.612 -4.892 -4.479 1.00 86.62 98 PHE A CA 1
ATOM 732 C C . PHE A 1 98 ? -9.842 -4.247 -5.104 1.00 86.62 98 PHE A C 1
ATOM 734 O O . PHE A 1 98 ? -9.784 -3.662 -6.181 1.00 86.62 98 PHE A O 1
ATOM 741 N N . ASN A 1 99 ? -10.954 -4.290 -4.371 1.00 89.88 99 ASN A N 1
ATOM 742 C CA . ASN A 1 99 ? -12.111 -3.464 -4.674 1.00 89.88 99 ASN A CA 1
ATOM 743 C C . ASN A 1 99 ? -11.917 -2.080 -4.038 1.00 89.88 99 ASN A C 1
ATOM 745 O O . ASN A 1 99 ? -12.019 -1.926 -2.821 1.00 89.88 99 ASN A O 1
ATOM 749 N N . MET A 1 100 ? -11.637 -1.081 -4.873 1.00 88.25 100 MET A N 1
ATOM 750 C CA . MET A 1 100 ? -11.349 0.299 -4.460 1.00 88.25 100 MET A CA 1
ATOM 751 C C . MET A 1 100 ? -12.551 0.999 -3.811 1.00 88.25 100 MET A C 1
ATOM 753 O O . MET A 1 100 ? -12.363 1.866 -2.959 1.00 88.25 100 MET A O 1
ATOM 757 N N . SER A 1 101 ? -13.769 0.598 -4.183 1.00 88.19 101 SER A N 1
ATOM 758 C CA . SER A 1 101 ? -15.027 1.154 -3.672 1.00 88.19 101 SER A CA 1
ATOM 759 C C . SER A 1 101 ? -15.542 0.423 -2.432 1.00 88.19 101 SER A C 1
ATOM 761 O O . SER A 1 101 ? -16.529 0.847 -1.835 1.00 88.19 101 SER A O 1
ATOM 763 N N . ALA A 1 102 ? -14.910 -0.686 -2.040 1.00 88.81 102 ALA A N 1
ATOM 764 C CA . ALA A 1 102 ? -15.330 -1.425 -0.861 1.00 88.81 102 ALA A CA 1
ATOM 765 C C . ALA A 1 102 ? -15.073 -0.604 0.406 1.00 88.81 102 ALA A C 1
ATOM 767 O O . ALA A 1 102 ? -13.971 -0.097 0.626 1.00 88.81 102 ALA A O 1
ATOM 768 N N . GLN A 1 103 ? -16.091 -0.525 1.258 1.00 89.56 103 GLN A N 1
ATOM 769 C CA . GLN A 1 103 ? -15.978 0.101 2.566 1.00 89.56 103 GLN A CA 1
ATOM 770 C C . GLN A 1 103 ? -15.267 -0.827 3.548 1.00 89.56 103 GLN A C 1
ATOM 772 O O . GLN A 1 103 ? -15.497 -2.045 3.581 1.00 89.56 103 GLN A O 1
ATOM 777 N N . LEU A 1 104 ? -14.397 -0.241 4.361 1.00 86.00 104 LEU A N 1
ATOM 778 C CA . LEU A 1 104 ? -13.682 -0.960 5.403 1.00 86.00 104 LEU A CA 1
ATOM 779 C C . LEU A 1 104 ? -14.510 -1.018 6.690 1.00 86.00 104 LEU A C 1
ATOM 781 O O . LEU A 1 104 ? -15.215 -0.078 7.053 1.00 86.00 104 LEU A O 1
ATOM 785 N N . LYS A 1 105 ? -14.423 -2.164 7.369 1.00 84.62 105 LYS A N 1
ATOM 786 C CA . LYS A 1 105 ? -15.038 -2.417 8.677 1.00 84.62 105 LYS A CA 1
ATOM 787 C C . LYS A 1 105 ? -13.946 -2.421 9.749 1.00 84.62 105 LYS A C 1
ATOM 789 O O . LYS A 1 105 ? -12.778 -2.633 9.430 1.00 84.62 105 LYS A O 1
ATOM 794 N N . LYS A 1 106 ? -14.337 -2.203 11.006 1.00 84.19 106 LYS A N 1
ATOM 795 C CA . LYS A 1 106 ? -13.432 -2.181 12.166 1.00 84.19 106 LYS A CA 1
ATOM 796 C C . LYS A 1 106 ? -12.634 -3.483 12.303 1.00 84.19 106 LYS A C 1
ATOM 798 O O . LYS A 1 106 ? -13.206 -4.557 12.130 1.00 84.19 106 LYS A O 1
ATOM 803 N N . GLY A 1 107 ? -11.349 -3.366 12.648 1.00 79.56 107 GLY A N 1
ATOM 804 C CA . GLY A 1 107 ? -10.468 -4.493 12.974 1.00 79.56 107 GLY A CA 1
ATOM 805 C C . GLY A 1 107 ? -9.994 -5.284 11.755 1.00 79.56 107 GLY A C 1
ATOM 806 O O . GLY A 1 107 ? -9.612 -6.444 11.878 1.00 79.56 107 GLY A O 1
ATOM 807 N N . ARG A 1 108 ? -10.069 -4.699 10.555 1.00 85.50 108 ARG A N 1
ATOM 808 C CA . ARG A 1 108 ? -9.654 -5.375 9.324 1.00 85.50 108 ARG A CA 1
ATOM 809 C C . ARG A 1 108 ? -8.158 -5.194 9.084 1.00 85.50 108 ARG A C 1
ATOM 811 O O . ARG A 1 108 ? -7.645 -4.085 9.186 1.00 85.50 108 ARG A O 1
ATOM 818 N N . VAL A 1 109 ? -7.506 -6.277 8.669 1.00 89.44 109 VAL A N 1
ATOM 819 C CA . VAL A 1 109 ? -6.129 -6.262 8.166 1.00 89.44 109 VAL A CA 1
ATOM 820 C C . VAL A 1 109 ? -6.151 -6.144 6.642 1.00 89.44 109 VAL A C 1
ATOM 822 O O . VAL A 1 109 ? -6.845 -6.900 5.952 1.00 89.44 109 VAL A O 1
ATOM 825 N N . VAL A 1 110 ? -5.421 -5.167 6.115 1.00 90.12 110 VAL A N 1
ATOM 826 C CA . VAL A 1 110 ? -5.261 -4.893 4.687 1.00 90.12 110 VAL A CA 1
ATOM 827 C C . VAL A 1 110 ? -3.818 -5.200 4.310 1.00 90.12 110 VAL A C 1
ATOM 829 O O . VAL A 1 110 ? -2.927 -4.384 4.515 1.00 90.12 110 VAL A O 1
ATOM 832 N N . ASN A 1 111 ? -3.595 -6.385 3.744 1.00 92.06 111 ASN A N 1
ATOM 833 C CA . ASN A 1 111 ? -2.288 -6.786 3.232 1.00 92.06 111 ASN A CA 1
ATOM 834 C C . ASN A 1 111 ? -2.187 -6.480 1.732 1.00 92.06 111 ASN A C 1
ATOM 836 O O . ASN A 1 111 ? -2.889 -7.099 0.925 1.00 92.06 111 ASN A O 1
ATOM 840 N N . VAL A 1 112 ? -1.323 -5.537 1.359 1.00 91.19 112 VAL A N 1
ATOM 841 C CA . VAL A 1 112 ? -1.087 -5.138 -0.032 1.00 91.19 112 VAL A CA 1
ATOM 842 C C . VAL A 1 112 ? 0.035 -6.001 -0.630 1.00 91.19 112 VAL A C 1
ATOM 844 O O . VAL A 1 112 ? 1.187 -5.874 -0.221 1.00 91.19 112 VAL A O 1
ATOM 847 N N . PRO A 1 113 ? -0.242 -6.865 -1.621 1.00 89.19 113 PRO A N 1
ATOM 848 C CA . PRO A 1 113 ? 0.782 -7.697 -2.229 1.00 89.19 113 PRO A CA 1
ATOM 849 C C . PRO A 1 113 ? 1.682 -6.886 -3.169 1.00 89.19 113 PRO A C 1
ATOM 851 O O . PRO A 1 113 ? 1.235 -5.948 -3.831 1.00 89.19 113 PRO A O 1
ATOM 854 N N . SER A 1 114 ? 2.941 -7.303 -3.287 1.00 87.81 114 SER A N 1
ATOM 855 C CA . SER A 1 114 ? 3.890 -6.771 -4.269 1.00 87.81 114 SER A CA 1
ATOM 856 C C . SER A 1 114 ? 3.813 -7.547 -5.587 1.00 87.81 114 SER A C 1
ATOM 858 O O . SER A 1 114 ? 3.709 -8.774 -5.615 1.00 87.81 114 SER A O 1
ATOM 860 N N . LYS A 1 115 ? 3.929 -6.838 -6.706 1.00 86.12 115 LYS A N 1
ATOM 861 C CA . LYS A 1 115 ? 4.214 -7.390 -8.030 1.00 86.12 115 LYS A CA 1
ATOM 862 C C . LYS A 1 115 ? 5.638 -7.933 -8.029 1.00 86.12 115 LYS A C 1
ATOM 864 O O . LYS A 1 115 ? 6.550 -7.310 -7.490 1.00 86.12 115 LYS A O 1
ATOM 869 N N . SER A 1 116 ? 5.844 -9.068 -8.692 1.00 84.62 116 SER A N 1
ATOM 870 C CA . SER A 1 116 ? 7.195 -9.530 -9.009 1.00 84.62 116 SER A CA 1
ATOM 871 C C . SER A 1 116 ? 7.883 -8.481 -9.882 1.00 84.62 116 SER A C 1
ATOM 873 O O . SER A 1 116 ? 7.300 -8.064 -10.882 1.00 84.62 116 SER A O 1
ATOM 875 N N . MET A 1 117 ? 9.091 -8.065 -9.519 1.00 83.44 117 MET A N 1
ATOM 876 C CA . MET A 1 117 ? 9.935 -7.198 -10.343 1.00 83.44 117 MET A CA 1
ATOM 877 C C . MET A 1 117 ? 10.873 -8.070 -11.184 1.00 83.44 117 MET A C 1
ATOM 879 O O . MET A 1 117 ? 11.176 -9.197 -10.796 1.00 83.44 117 MET A O 1
ATOM 883 N N . ILE A 1 118 ? 11.268 -7.573 -12.349 1.00 84.88 118 ILE A N 1
ATOM 884 C CA . ILE A 1 118 ? 12.310 -8.148 -13.199 1.00 84.88 118 ILE A CA 1
ATOM 885 C C . ILE A 1 118 ? 13.391 -7.095 -13.402 1.00 84.88 118 ILE A C 1
ATOM 887 O O . ILE A 1 118 ? 13.072 -5.910 -13.542 1.00 84.88 118 ILE A O 1
ATOM 891 N N . THR A 1 119 ? 14.642 -7.524 -13.447 1.00 87.44 119 THR A N 1
ATOM 892 C CA . THR A 1 119 ? 15.773 -6.645 -13.734 1.00 87.44 119 THR A CA 1
ATOM 893 C C . THR A 1 119 ? 16.128 -6.784 -15.204 1.00 87.44 119 THR A C 1
ATOM 895 O O . THR A 1 119 ? 16.279 -7.893 -15.708 1.00 87.44 119 THR A O 1
ATOM 898 N N . ILE A 1 120 ? 16.245 -5.670 -15.917 1.00 88.38 120 ILE A N 1
ATOM 899 C CA . ILE A 1 120 ? 16.707 -5.649 -17.309 1.00 88.38 120 ILE A CA 1
ATOM 900 C C . ILE A 1 120 ? 17.933 -4.752 -17.426 1.00 88.38 120 ILE A C 1
ATOM 902 O O . ILE A 1 120 ? 18.077 -3.797 -16.666 1.00 88.38 120 ILE A O 1
ATOM 906 N N . ASN A 1 121 ? 18.797 -5.035 -18.397 1.00 88.69 121 ASN A N 1
ATOM 907 C CA . ASN A 1 121 ? 19.981 -4.225 -18.667 1.00 88.69 121 ASN A CA 1
ATOM 908 C C . ASN A 1 121 ? 19.729 -3.338 -19.894 1.00 88.69 121 ASN A C 1
ATOM 910 O O . ASN A 1 121 ? 19.565 -3.840 -21.012 1.00 88.69 121 ASN A O 1
ATOM 914 N N . LEU A 1 122 ? 19.663 -2.026 -19.678 1.00 86.81 122 LEU A N 1
ATOM 915 C CA . LEU A 1 122 ? 19.489 -1.022 -20.720 1.00 86.81 122 LEU A CA 1
ATOM 916 C C . LEU A 1 122 ? 20.840 -0.602 -21.288 1.00 86.81 122 LEU A C 1
ATOM 918 O O . LEU A 1 122 ? 21.709 -0.110 -20.566 1.00 86.81 122 LEU A O 1
ATOM 922 N N . LYS A 1 123 ? 20.985 -0.729 -22.606 1.00 83.88 123 LYS A N 1
ATOM 923 C CA . LYS A 1 123 ? 22.160 -0.259 -23.350 1.00 83.88 123 LYS A CA 1
ATOM 924 C C . LYS A 1 123 ? 21.734 0.675 -24.477 1.00 83.88 123 LYS A C 1
ATOM 926 O O . LYS A 1 123 ? 20.685 0.466 -25.080 1.00 83.88 123 LYS A O 1
ATOM 931 N N . GLY A 1 124 ? 22.576 1.649 -24.816 1.00 81.00 124 GLY A N 1
ATOM 932 C CA . GLY A 1 124 ? 22.380 2.525 -25.977 1.00 81.00 124 GLY A CA 1
ATOM 933 C C . GLY A 1 124 ? 21.916 3.940 -25.625 1.00 81.00 124 GLY A C 1
ATOM 934 O O . GLY A 1 124 ? 22.354 4.490 -24.619 1.00 81.00 124 GLY A O 1
ATOM 935 N N . ALA A 1 125 ? 21.070 4.536 -26.473 1.00 77.62 125 ALA A N 1
ATOM 936 C CA . ALA A 1 125 ? 20.663 5.947 -26.407 1.00 77.62 125 ALA A CA 1
ATOM 937 C C . ALA A 1 125 ? 19.564 6.228 -25.352 1.00 77.62 125 ALA A C 1
ATOM 939 O O . ALA A 1 125 ? 18.435 6.604 -25.672 1.00 77.62 125 ALA A O 1
ATOM 940 N N . VAL A 1 126 ? 19.892 6.036 -24.074 1.00 80.00 126 VAL A N 1
ATOM 941 C CA . VAL A 1 126 ? 19.054 6.392 -22.912 1.00 80.00 126 VAL A CA 1
ATOM 942 C C . VAL A 1 126 ? 19.841 7.267 -21.947 1.00 80.00 126 VAL A C 1
ATOM 944 O O . VAL A 1 126 ? 21.058 7.126 -21.865 1.00 80.00 126 VAL A O 1
ATOM 947 N N . GLU A 1 127 ? 19.163 8.143 -21.203 1.00 78.56 127 GLU A N 1
ATOM 948 C CA . GLU A 1 127 ? 19.843 9.023 -20.235 1.00 78.56 127 GLU A CA 1
ATOM 949 C C . GLU A 1 127 ? 20.486 8.237 -19.085 1.00 78.56 127 GLU A C 1
ATOM 951 O O . GLU A 1 127 ? 21.557 8.595 -18.609 1.00 78.56 127 GLU A O 1
ATOM 956 N N . ASN A 1 128 ? 19.860 7.130 -18.676 1.00 79.31 128 ASN A N 1
ATOM 957 C CA . ASN A 1 128 ? 20.327 6.282 -17.582 1.00 79.31 128 ASN A CA 1
ATOM 958 C C . ASN A 1 128 ? 20.527 4.836 -18.072 1.00 79.31 128 ASN A C 1
ATOM 960 O O . ASN A 1 128 ? 19.638 3.996 -17.896 1.00 79.31 128 ASN A O 1
ATOM 964 N N . PRO A 1 129 ? 21.656 4.533 -18.743 1.00 81.44 129 PRO A N 1
ATOM 965 C CA . PRO A 1 129 ? 22.007 3.166 -19.108 1.00 81.44 129 PRO A CA 1
ATOM 966 C C . PRO A 1 129 ? 22.395 2.361 -17.861 1.00 81.44 129 PRO A C 1
ATOM 968 O O . PRO A 1 129 ? 22.977 2.896 -16.918 1.00 81.44 129 PRO A O 1
ATOM 971 N N . GLY A 1 130 ? 22.102 1.061 -17.865 1.00 85.38 130 GLY A N 1
ATOM 972 C CA . GLY A 1 130 ? 22.382 0.170 -16.738 1.00 85.38 130 GLY A CA 1
ATOM 973 C C . GLY A 1 130 ? 21.216 -0.742 -16.373 1.00 85.38 130 GLY A C 1
ATOM 974 O O . GLY A 1 130 ? 20.286 -0.949 -17.153 1.00 85.38 130 GLY A O 1
ATOM 975 N N . GLU A 1 131 ? 21.288 -1.331 -15.182 1.00 87.44 131 GLU A N 1
ATOM 976 C CA . GLU A 1 131 ? 20.251 -2.225 -14.674 1.00 87.44 131 GLU A CA 1
ATOM 977 C C . GLU A 1 131 ? 19.063 -1.436 -14.121 1.00 87.44 131 GLU A C 1
ATOM 979 O O . GLU A 1 131 ? 19.208 -0.613 -13.219 1.00 87.44 131 GLU A O 1
ATOM 984 N N . ILE A 1 132 ? 17.870 -1.715 -14.643 1.00 86.00 132 ILE A N 1
ATOM 985 C CA . ILE A 1 132 ? 16.616 -1.145 -14.150 1.00 86.00 132 ILE A CA 1
ATOM 986 C C . ILE A 1 132 ? 15.654 -2.263 -13.757 1.00 86.00 132 ILE A C 1
ATOM 988 O O . ILE A 1 132 ? 15.506 -3.268 -14.455 1.00 86.00 132 ILE A O 1
ATOM 992 N N . SER A 1 133 ? 14.972 -2.069 -12.632 1.00 86.31 133 SER A N 1
ATOM 993 C CA . SER A 1 133 ? 13.918 -2.965 -12.163 1.00 86.31 133 SER A CA 1
ATOM 994 C C . SER A 1 133 ? 12.554 -2.488 -12.648 1.00 86.31 133 SER A C 1
ATOM 996 O O . SER A 1 133 ? 12.109 -1.394 -12.301 1.00 86.31 133 SER A O 1
ATOM 998 N N . VAL A 1 134 ? 11.853 -3.329 -13.405 1.00 86.00 134 VAL A N 1
ATOM 999 C CA . VAL A 1 134 ? 10.495 -3.058 -13.897 1.00 86.00 134 VAL A CA 1
ATOM 1000 C C . VAL A 1 134 ? 9.522 -4.156 -13.462 1.00 86.00 134 VAL A C 1
ATOM 1002 O O . VAL A 1 134 ? 9.937 -5.284 -13.208 1.00 86.00 134 VAL A O 1
ATOM 1005 N N . PRO A 1 135 ? 8.208 -3.891 -13.372 1.00 84.12 135 PRO A N 1
ATOM 1006 C CA . PRO A 1 135 ? 7.241 -4.927 -13.021 1.00 84.12 135 PRO A CA 1
ATOM 1007 C C . PRO A 1 135 ? 7.240 -6.095 -14.019 1.00 84.12 135 PRO A C 1
ATOM 1009 O O . PRO A 1 135 ? 7.286 -5.906 -15.239 1.00 84.12 135 PRO A O 1
ATOM 1012 N N . LYS A 1 136 ? 7.118 -7.327 -13.525 1.00 82.50 136 LYS A N 1
ATOM 1013 C CA . LYS A 1 136 ? 7.031 -8.533 -14.354 1.00 82.50 136 LYS A CA 1
ATOM 1014 C C . LYS A 1 136 ? 5.825 -8.449 -15.286 1.00 82.50 136 LYS A C 1
ATOM 1016 O O . LYS A 1 136 ? 4.686 -8.283 -14.852 1.00 82.50 136 LYS A O 1
ATOM 1021 N N . GLY A 1 137 ? 6.078 -8.625 -16.580 1.00 80.50 137 GLY A N 1
ATOM 1022 C CA . GLY A 1 137 ? 5.056 -8.513 -17.620 1.00 80.50 137 GLY A CA 1
ATOM 1023 C C . GLY A 1 137 ? 4.931 -7.125 -18.249 1.00 80.50 137 GLY A C 1
ATOM 1024 O O . GLY A 1 137 ? 4.078 -6.972 -19.126 1.00 80.50 137 GLY A O 1
ATOM 1025 N N . THR A 1 138 ? 5.788 -6.170 -17.863 1.00 84.12 138 THR A N 1
ATOM 1026 C CA . THR A 1 138 ? 5.985 -4.901 -18.585 1.00 84.12 138 THR A CA 1
ATOM 1027 C C . THR A 1 138 ? 6.326 -5.192 -20.045 1.00 84.12 138 THR A C 1
ATOM 1029 O O . THR A 1 138 ? 7.128 -6.084 -20.354 1.00 84.12 138 THR A O 1
ATOM 1032 N N . ARG A 1 139 ? 5.668 -4.484 -20.964 1.00 86.44 139 ARG A N 1
ATOM 1033 C CA . ARG A 1 139 ? 5.934 -4.613 -22.398 1.00 86.44 139 ARG A CA 1
ATOM 1034 C C . ARG A 1 139 ? 7.053 -3.664 -22.798 1.00 86.44 139 ARG A C 1
ATOM 1036 O O . ARG A 1 139 ? 7.240 -2.621 -22.182 1.00 86.44 139 ARG A O 1
ATOM 1043 N N . LEU A 1 140 ? 7.735 -3.983 -23.895 1.00 83.12 140 LEU A N 1
ATOM 1044 C CA . LEU A 1 140 ? 8.761 -3.102 -24.465 1.00 83.12 140 LEU A CA 1
ATOM 1045 C C . LEU A 1 140 ? 8.208 -1.697 -24.790 1.00 83.12 140 LEU A C 1
ATOM 1047 O O . LEU A 1 140 ? 8.929 -0.711 -24.705 1.00 83.12 140 LEU A O 1
ATOM 1051 N N . VAL A 1 141 ? 6.914 -1.609 -25.122 1.00 83.44 141 VAL A N 1
ATOM 1052 C CA . VAL A 1 141 ? 6.227 -0.335 -25.383 1.00 83.44 141 VAL A CA 1
ATOM 1053 C C . VAL A 1 141 ? 6.024 0.498 -24.118 1.00 83.44 141 VAL A C 1
ATOM 1055 O O . VAL A 1 141 ? 6.206 1.709 -24.164 1.00 83.44 141 VAL A O 1
ATOM 1058 N N . ASP A 1 142 ? 5.696 -0.153 -22.999 1.00 83.88 142 ASP A N 1
ATOM 1059 C CA . ASP A 1 142 ? 5.441 0.501 -21.710 1.00 83.88 142 ASP A CA 1
ATOM 1060 C C . ASP A 1 142 ? 6.759 0.968 -21.077 1.00 83.88 142 ASP A C 1
ATOM 1062 O O . ASP A 1 142 ? 6.796 1.976 -20.380 1.00 83.88 142 ASP A O 1
ATOM 1066 N N . LEU A 1 143 ? 7.861 0.271 -21.379 1.00 82.75 143 LEU A N 1
ATOM 1067 C CA . LEU A 1 143 ? 9.203 0.627 -20.928 1.00 82.75 143 LEU A CA 1
ATOM 1068 C C . LEU A 1 143 ? 9.605 2.042 -21.362 1.00 82.75 143 LEU A C 1
ATOM 1070 O O . LEU A 1 143 ? 10.228 2.746 -20.579 1.00 82.75 143 LEU A O 1
ATOM 1074 N N . LYS A 1 144 ? 9.194 2.490 -22.556 1.00 80.38 144 LYS A N 1
ATOM 1075 C CA . LYS A 1 144 ? 9.443 3.863 -23.034 1.00 80.38 144 LYS A CA 1
ATOM 1076 C C . LYS A 1 144 ? 8.906 4.934 -22.090 1.00 80.38 144 LYS A C 1
ATOM 1078 O O . LYS A 1 144 ? 9.484 6.004 -22.013 1.00 80.38 144 LYS A O 1
ATOM 1083 N N . ALA A 1 145 ? 7.786 4.662 -21.424 1.00 78.44 145 ALA A N 1
ATOM 1084 C CA . ALA A 1 145 ? 7.177 5.605 -20.492 1.00 78.44 145 ALA A CA 1
ATOM 1085 C C . ALA A 1 145 ? 7.884 5.613 -19.127 1.00 78.44 145 ALA A C 1
ATOM 1087 O O . ALA A 1 145 ? 7.682 6.533 -18.344 1.00 78.44 145 ALA A O 1
ATOM 1088 N N . LEU A 1 146 ? 8.688 4.584 -18.836 1.00 77.00 146 LEU A N 1
ATOM 1089 C CA . LEU A 1 146 ? 9.430 4.436 -17.584 1.00 77.00 146 LEU A CA 1
ATOM 1090 C C . LEU A 1 146 ? 10.870 4.956 -17.679 1.00 77.00 146 LEU A C 1
ATOM 1092 O O . LEU A 1 146 ? 11.505 5.141 -16.646 1.00 77.00 146 LEU A O 1
ATOM 1096 N N . ILE A 1 147 ? 11.396 5.154 -18.891 1.00 81.00 147 ILE A N 1
ATOM 1097 C CA . ILE A 1 147 ? 12.786 5.553 -19.134 1.00 81.00 147 ILE A CA 1
ATOM 1098 C C . ILE A 1 147 ? 12.843 6.894 -19.860 1.00 81.00 147 ILE A C 1
ATOM 1100 O O . ILE A 1 147 ? 12.016 7.183 -20.722 1.00 81.00 147 ILE A O 1
ATOM 1104 N N . GLN A 1 148 ? 13.865 7.689 -19.559 1.00 78.56 148 GLN A N 1
ATOM 1105 C CA . GLN A 1 148 ? 14.175 8.894 -20.321 1.00 78.56 148 GLN A CA 1
ATOM 1106 C C . GLN A 1 148 ? 14.993 8.510 -21.562 1.00 78.56 148 GLN A C 1
ATOM 1108 O O . GLN A 1 148 ? 16.108 7.986 -21.469 1.00 78.56 148 GLN A O 1
ATOM 1113 N N . LEU A 1 149 ? 14.386 8.702 -22.733 1.00 76.25 149 LEU A N 1
ATOM 1114 C CA . LEU A 1 149 ? 14.993 8.447 -24.038 1.00 76.25 149 LEU A CA 1
ATOM 1115 C C . LEU A 1 149 ? 15.879 9.640 -24.418 1.00 76.25 149 LEU A C 1
ATOM 1117 O O . LEU A 1 149 ? 15.451 10.781 -24.260 1.00 76.25 149 LEU A O 1
ATOM 1121 N N . GLY A 1 150 ? 17.082 9.381 -24.936 1.00 70.25 150 GLY A N 1
ATOM 1122 C CA . GLY A 1 150 ? 17.953 10.446 -25.442 1.00 70.25 150 GLY A CA 1
ATOM 1123 C C . GLY A 1 150 ? 17.414 11.093 -26.727 1.00 70.25 150 GLY A C 1
ATOM 1124 O O . GLY A 1 150 ? 16.518 10.562 -27.387 1.00 70.25 150 GLY A O 1
ATOM 1125 N N . GLU A 1 151 ? 17.978 12.241 -27.113 1.00 60.28 151 GLU A N 1
ATOM 1126 C CA . GLU A 1 151 ? 17.661 12.901 -28.385 1.00 60.28 151 GLU A CA 1
ATOM 1127 C C . GLU A 1 151 ? 18.013 11.989 -29.576 1.00 60.28 151 GLU A C 1
ATOM 1129 O O . GLU A 1 151 ? 19.169 11.604 -29.751 1.00 60.28 151 GLU A O 1
ATOM 1134 N N . ASN A 1 152 ? 17.026 11.706 -30.435 1.00 63.25 152 ASN A N 1
ATOM 1135 C CA . ASN A 1 152 ? 17.094 10.792 -31.590 1.00 63.25 152 ASN A CA 1
ATOM 1136 C C . ASN A 1 152 ? 17.137 9.299 -31.231 1.00 63.25 152 ASN A C 1
ATOM 1138 O O . ASN A 1 152 ? 18.132 8.632 -31.477 1.00 63.25 152 ASN A O 1
ATOM 1142 N N . VAL A 1 153 ? 16.042 8.762 -30.684 1.00 69.81 153 VAL A N 1
ATOM 1143 C CA . VAL A 1 153 ? 15.856 7.308 -30.552 1.00 69.81 153 VAL A CA 1
ATOM 1144 C C . VAL A 1 153 ? 14.894 6.775 -31.608 1.00 69.81 153 VAL A C 1
ATOM 1146 O O . VAL A 1 153 ? 13.751 7.237 -31.729 1.00 69.81 153 VAL A O 1
ATOM 1149 N N . ASP A 1 154 ? 15.310 5.697 -32.269 1.00 73.00 154 ASP A N 1
ATOM 1150 C CA . ASP A 1 154 ? 14.490 4.896 -33.172 1.00 73.00 154 ASP A CA 1
ATOM 1151 C C . ASP A 1 154 ? 13.334 4.182 -32.438 1.00 73.00 154 ASP A C 1
ATOM 1153 O O . ASP A 1 154 ? 13.356 3.007 -32.046 1.00 73.00 154 ASP A O 1
ATOM 1157 N N . SER A 1 155 ? 12.234 4.909 -32.265 1.00 67.62 155 SER A N 1
ATOM 1158 C CA . SER A 1 155 ? 11.051 4.457 -31.528 1.00 67.62 155 SER A CA 1
ATOM 1159 C C . SER A 1 155 ? 10.287 3.298 -32.205 1.00 67.62 155 SER A C 1
ATOM 1161 O O . SER A 1 155 ? 9.423 2.682 -31.563 1.00 67.62 155 SER A O 1
ATOM 1163 N N . LYS A 1 156 ? 10.639 2.920 -33.446 1.00 68.88 156 LYS A N 1
ATOM 1164 C CA . LYS A 1 156 ? 10.104 1.740 -34.160 1.00 68.88 156 LYS A CA 1
ATOM 1165 C C . LYS A 1 156 ? 10.533 0.413 -33.528 1.00 68.88 156 LYS A C 1
ATOM 1167 O O . LYS A 1 156 ? 9.691 -0.473 -33.365 1.00 68.88 156 LYS A O 1
ATOM 1172 N N . ALA A 1 157 ? 11.797 0.272 -33.123 1.00 67.88 157 ALA A N 1
ATOM 1173 C CA . ALA A 1 157 ? 12.312 -0.973 -32.536 1.00 67.88 157 ALA A CA 1
ATOM 1174 C C . ALA A 1 157 ? 11.649 -1.296 -31.183 1.00 67.88 157 ALA A C 1
ATOM 1176 O O . ALA A 1 157 ? 11.422 -2.458 -30.835 1.00 67.88 157 ALA A O 1
ATOM 1177 N N . LEU A 1 158 ? 11.261 -0.245 -30.463 1.00 69.88 158 LEU A N 1
ATOM 1178 C CA . LEU A 1 158 ? 10.658 -0.303 -29.138 1.00 69.88 158 LEU A CA 1
ATOM 1179 C C . LEU A 1 158 ? 9.117 -0.432 -29.156 1.00 69.88 158 LEU A C 1
ATOM 1181 O O . LEU A 1 158 ? 8.517 -0.582 -28.098 1.00 69.88 158 LEU A O 1
ATOM 1185 N N . ASN A 1 159 ? 8.442 -0.412 -30.318 1.00 72.31 159 ASN A N 1
ATOM 1186 C CA . ASN A 1 159 ? 6.971 -0.560 -30.407 1.00 72.31 159 ASN A CA 1
ATOM 1187 C C . ASN A 1 159 ? 6.485 -2.032 -30.396 1.00 72.31 159 ASN A C 1
ATOM 1189 O O . ASN A 1 159 ? 5.364 -2.363 -30.788 1.00 72.31 159 ASN A O 1
ATOM 1193 N N . ARG A 1 160 ? 7.338 -2.970 -29.975 1.00 78.69 160 ARG A N 1
ATOM 1194 C CA . ARG A 1 160 ? 6.987 -4.395 -29.945 1.00 78.69 160 ARG A CA 1
ATOM 1195 C C . ARG A 1 160 ? 6.126 -4.692 -28.719 1.00 78.69 160 ARG A C 1
ATOM 1197 O O . ARG A 1 160 ? 6.570 -4.526 -27.589 1.00 78.69 160 ARG A O 1
ATOM 1204 N N . LYS A 1 161 ? 4.931 -5.258 -28.920 1.00 78.00 161 LYS A N 1
ATOM 1205 C CA . LYS A 1 161 ? 4.009 -5.679 -27.839 1.00 78.00 161 LYS A CA 1
ATOM 1206 C C . LYS A 1 161 ? 4.505 -6.875 -27.001 1.00 78.00 161 LYS A C 1
ATOM 1208 O O . LYS A 1 161 ? 3.748 -7.418 -26.197 1.00 78.00 161 LYS A O 1
ATOM 1213 N N . ARG A 1 162 ? 5.754 -7.314 -27.189 1.00 84.44 162 ARG A N 1
ATOM 1214 C CA . ARG A 1 162 ? 6.337 -8.436 -26.444 1.00 84.44 162 ARG A CA 1
ATOM 1215 C C . ARG A 1 162 ? 6.618 -8.038 -24.993 1.00 84.44 162 ARG A C 1
ATOM 1217 O O . ARG A 1 162 ? 6.920 -6.879 -24.710 1.00 84.44 162 ARG A O 1
ATOM 1224 N N . LYS A 1 163 ? 6.525 -9.016 -24.092 1.00 85.94 163 LYS A N 1
ATOM 1225 C CA . LYS A 1 163 ? 6.876 -8.861 -22.675 1.00 85.94 163 LYS A CA 1
ATOM 1226 C C . LYS A 1 163 ? 8.385 -8.976 -22.492 1.00 85.94 163 LYS A C 1
ATOM 1228 O O . LYS A 1 163 ? 9.014 -9.792 -23.167 1.00 85.94 163 LYS A O 1
ATOM 1233 N N . LEU A 1 164 ? 8.911 -8.179 -21.574 1.00 84.81 164 LEU A N 1
ATOM 1234 C CA . LEU A 1 164 ? 10.300 -8.241 -21.138 1.00 84.81 164 LEU A CA 1
ATOM 1235 C C . LEU A 1 164 ? 10.534 -9.465 -20.250 1.00 84.81 164 LEU A C 1
ATOM 1237 O O . LEU A 1 164 ? 9.632 -9.888 -19.511 1.00 84.81 164 LEU A O 1
ATOM 1241 N N . LYS A 1 165 ? 11.734 -10.032 -20.343 1.00 85.19 165 LYS A N 1
ATOM 1242 C CA . LYS A 1 165 ? 12.198 -11.133 -19.493 1.00 85.19 165 LYS A CA 1
ATOM 1243 C C . LYS A 1 165 ? 13.203 -10.632 -18.459 1.00 85.19 165 LYS A C 1
ATOM 1245 O O . LYS A 1 165 ? 13.842 -9.607 -18.652 1.00 85.19 165 LYS A O 1
ATOM 1250 N N . ASP A 1 166 ? 13.323 -11.379 -17.371 1.00 86.88 166 ASP A N 1
ATOM 1251 C CA . ASP A 1 166 ? 14.326 -11.122 -16.342 1.00 86.88 166 ASP A CA 1
ATOM 1252 C C . ASP A 1 166 ? 15.739 -11.379 -16.889 1.00 86.88 166 ASP A C 1
ATOM 1254 O O . ASP A 1 166 ? 15.951 -12.357 -17.611 1.00 86.88 166 ASP A O 1
ATOM 1258 N N . GLY A 1 167 ? 16.668 -10.466 -16.615 1.00 84.44 167 GLY A N 1
ATOM 1259 C CA . GLY A 1 167 ? 18.036 -10.462 -17.143 1.00 84.44 167 GLY A CA 1
ATOM 1260 C C . GLY A 1 167 ? 18.162 -10.094 -18.627 1.00 84.44 167 GLY A C 1
ATOM 1261 O O . GLY A 1 167 ? 19.240 -10.219 -19.208 1.00 84.44 167 GLY A O 1
ATOM 1262 N N . GLU A 1 168 ? 17.083 -9.662 -19.286 1.00 85.62 168 GLU A N 1
ATOM 1263 C CA . GLU A 1 168 ? 17.123 -9.333 -20.710 1.00 85.62 168 GLU A CA 1
ATOM 1264 C C . GLU A 1 168 ? 17.929 -8.051 -20.971 1.00 85.62 168 GLU A C 1
ATOM 1266 O O . GLU A 1 168 ? 17.725 -7.023 -20.326 1.00 85.62 168 GLU A O 1
ATOM 1271 N N . THR A 1 169 ? 18.827 -8.096 -21.958 1.00 85.25 169 THR A N 1
ATOM 1272 C CA . THR A 1 169 ? 19.509 -6.893 -22.448 1.00 85.25 169 THR A CA 1
ATOM 1273 C C . THR A 1 169 ? 18.666 -6.240 -23.534 1.00 85.25 169 THR A C 1
ATOM 1275 O O . THR A 1 169 ? 18.406 -6.841 -24.580 1.00 85.25 169 THR A O 1
ATOM 1278 N N . VAL A 1 170 ? 18.249 -5.001 -23.293 1.00 83.19 170 VAL A N 1
ATOM 1279 C CA . VAL A 1 170 ? 17.517 -4.188 -24.264 1.00 83.19 170 VAL A CA 1
ATOM 1280 C C . VAL A 1 170 ? 18.464 -3.121 -24.793 1.00 83.19 170 VAL A C 1
ATOM 1282 O O . VAL A 1 170 ? 18.827 -2.186 -24.084 1.00 83.19 170 VAL A O 1
ATOM 1285 N N . THR A 1 171 ? 18.858 -3.273 -26.055 1.00 83.06 171 THR A N 1
ATOM 1286 C CA . THR A 1 171 ? 19.685 -2.291 -26.759 1.00 83.06 171 THR A CA 1
ATOM 1287 C C . THR A 1 171 ? 18.797 -1.310 -27.511 1.00 83.06 171 THR A C 1
ATOM 1289 O O . THR A 1 171 ? 17.938 -1.714 -28.298 1.00 83.06 171 THR A O 1
ATOM 1292 N N . ILE A 1 172 ? 19.017 -0.023 -27.271 1.00 79.44 172 ILE A N 1
ATOM 1293 C CA . ILE A 1 172 ? 18.302 1.087 -27.892 1.00 79.44 172 ILE A CA 1
ATOM 1294 C C . ILE A 1 172 ? 19.256 1.759 -28.871 1.00 79.44 172 ILE A C 1
ATOM 1296 O O . ILE A 1 172 ? 20.208 2.430 -28.471 1.00 79.44 172 ILE A O 1
ATOM 1300 N N . SER A 1 173 ? 19.013 1.534 -30.156 1.00 72.81 173 SER A N 1
ATOM 1301 C CA . SER A 1 173 ? 19.762 2.189 -31.223 1.00 72.81 173 SER A CA 1
ATOM 1302 C C . SER A 1 173 ? 19.331 3.649 -31.371 1.00 72.81 173 SER A C 1
ATOM 1304 O O . SER A 1 173 ? 18.168 3.983 -31.125 1.00 72.81 173 SER A O 1
ATOM 1306 N N . LYS A 1 174 ? 20.299 4.485 -31.753 1.00 69.56 174 LYS A N 1
ATOM 1307 C CA . LYS A 1 174 ? 20.072 5.844 -32.243 1.00 69.56 174 LYS A CA 1
ATOM 1308 C C . LYS A 1 174 ? 19.383 5.785 -33.602 1.00 69.56 174 LYS A C 1
ATOM 1310 O O . LYS A 1 174 ? 19.831 4.929 -34.398 1.00 69.56 174 LYS A O 1
#

Radius of gyration: 35.73 Å; chains: 1; bounding box: 60×34×115 Å

Foldseek 3Di:
DDDDDDDDPPDDDPVVVVVVVVVVVVVVVVVVVVVVVVPPPDDDDPPDPPVPPPFAWAWEFEEEQFPAGGIDTHTFFDFQLVVRVVRHGHPQWDCPPPDRRDTDDHPYYHYTYGADWAWEAEAEFFPDGGIDIDGFFDALLNVPVVTHGHDDWPCVVSPDRDTDDHHHYDYTYD

Sequence (174 aa):
MSTSSPHKAITLKIHEWLAVALLIAILGALSMMAYLTKGSVGEQDRSMPAFLSKSGKIEVLIEGAVINPGTYYLPSGIAMKDVLMLAQLLPNADLRRFNMSAQLKKGRVVNVPSKSMITINLKGAVENPGEISVPKGTRLVDLKALIQLGENVDSKALNRKRKLKDGETVTISK

Secondary structure (DSSP, 8-state):
-------------HHHHHHHHHHHHHHHHHHHHHHHHTT---S------TTS-TT-EEEEEEEESBSS-EEEEEETT-BHHHHHHHH-B-TTB--TT--TTPBP-TTEEEEEPBPPEEEEEEEESBSS-EEEEEETT-BHHHHHHHS-BPSS--TTTT---PBP-TT-EEEE--

=== Feature glossary ===
Legend for the data blocks above and below:

— What the protein is —

Sequence gives the chain of amino acids in standard one-letter code (A=alanine, C=cysteine, …, Y=tyrosine), read N→C. It is the only feature that is directly encoded by the gene; all structural features are derived from the folded form of this sequence.

The annotation block draws on four external resources. InterPro: which protein families and domains the sequence belongs to. GO: standardized terms for what the protein does, what process it participates in, and where in the cell it acts. CATH: which structural fold it has in the CATH hierarchy. Organism: the species of origin.

— Where its atoms are —

Atomic coordinates in PDBx/mmCIF format — the same representation the Protein Data Bank distributes. Each line of the _atom_site loop places one backbone atom in Cartesian space (units: ångströms, origin: arbitrary).

Six rendered views show the 3D structure from the faces of a cube — i.e. along ±x, ±y, ±z. Rendering representation is drawn randomly per protein from cartoon (secondary-structure ribbons), sticks (backbone bonds), or molecular surface; coloring is either N→C rainbow (blue at the N-terminus through red at the C-terminus) or one color per chain.

— Local backbone conformation —

DSSP 8-state secondary structure assigns each residue one of H (α-helix), G (3₁₀-helix), I (π-helix), E (extended β-strand), B (isolated β-bridge), T (hydrogen-bonded turn), S (bend), or '-' (coil). The assignment is computed from backbone hydrogen-bond geometry via the Kabsch–Sander algorithm.

P-SEA three-state annotation labels each residue as helix, strand, or coil based purely on the geometry of the Cα trace. It serves as a fallback when the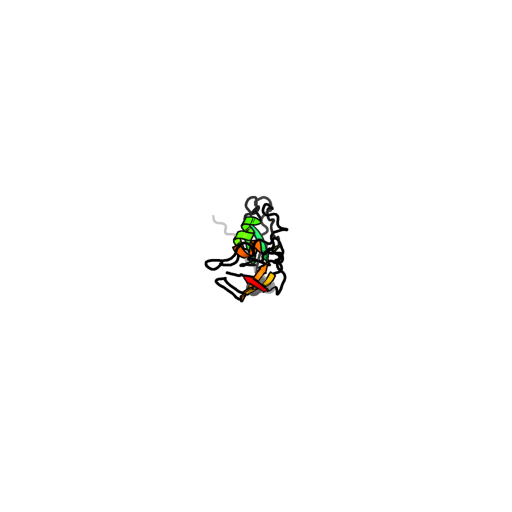 full backbone (and thus DSSP) is unavailable.

φ (phi) and ψ (psi) are the two rotatable backbone dihedrals per residue: φ is the C(i-1)–N–Cα–C torsion, ψ is the N–Cα–C–N(i+1) torsion, both in degrees on (−180°, 180°]. α-helical residues cluster near (−60°, −45°); β-strand residues near (−120°, +130°). A Ramachandran plot is simply a scatter of (φ, ψ) for every residue.

— Global shape and packing —

Radius of gyration (Rg) is the root-mean-square distance of Cα atoms from their centroid — a single number for overall size and compactness. A globular domain of N residues has Rg ≈ 2.2·N^0.38 Å; an extended or disordered chain has a much larger Rg. The Cα contact count is the number of residue pairs whose Cα atoms are within 8 Å and are more than four positions apart in sequence — a standard proxy for tertiary packing density. The bounding box is the smallest axis-aligned box enclosing all Cα atoms.

Accessible surface area quantifies burial. A residue with SASA near zero is packed into the hydrophobic core; one with SASA >100 Å² sits on the surface. Computed here via the Shrake–Rupley numerical algorithm with a 1.4 Å probe.

The contact map is a binary N×N matrix image: pixel (i, j) is dark where Cα_i and Cα_j are within 8 Å and |i−j|>4. Because the |i−j|>4 filter removes local helical contacts, off-diagonal stripes parallel to the main diagonal indicate parallel β-sheets; stripes perpendicular to it indicate antiparallel β-sheets. The Ramachandran plot scatters every residue's (φ, ψ) pair against the sterically allowed regions. The PAE heatmap renders the predicted-aligned-error matrix.

— Structural neighborhood —

A 3Di character summarizes, for each residue, the relative orientation of the Cα frame of its nearest spatial neighbor. Because it encodes fold topology rather than chemistry, 3Di alignments detect remote structural similarity that sequence alignment misses.

Structural nearest neighbors (via Foldseek easy-search vs the PDB). Reported per hit: target PDB id, E-value, and alignment TM-score. A TM-score above ~0.5 is the conventional threshold for 'same fold'.

— Confidence and disorder —

For AlphaFold models, the B-factor field carries pLDDT — the model's own estimate of local accuracy on a 0–100 scale. Regions with pLDDT<50 should be treated as essentially unmodeled; they often correspond to intrinsically disordered segments.

B-factor (Debye–Waller factor) reflects atomic displacement in the crystal lattice. It is an experimental observable (units Å²), not a prediction; low values mean the atom is pinned down, high values mean it moves or is heterogeneous across the crystal.

Predicted Aligned Error (PAE) is an AlphaFold confidence matrix: entry (i, j) is the expected error in the position of residue j, in ångströms, when the prediction is superimposed on the true structure at residue i. Low PAE within a block of residues means that block is internally rigid and well-predicted; high PAE between two blocks means their relative placement is uncertain even if each block individually is confident.